Protein AF-X0V7N9-F1 (afdb_monomer_lite)

Organism: NCBI:txid412755

Structure (mmCIF, N/CA/C/O backbone):
data_AF-X0V7N9-F1
#
_entry.id   AF-X0V7N9-F1
#
loop_
_atom_site.group_PDB
_atom_site.id
_atom_site.type_symbol
_atom_site.label_atom_id
_atom_site.label_alt_id
_atom_site.label_comp_id
_atom_site.label_asym_id
_atom_site.label_entity_id
_atom_site.label_seq_id
_atom_site.pdbx_PDB_ins_code
_atom_site.Cartn_x
_atom_site.Cartn_y
_atom_site.Cartn_z
_atom_site.occupancy
_atom_site.B_iso_or_equiv
_atom_site.auth_seq_id
_atom_site.auth_comp_id
_atom_site.auth_asym_id
_atom_site.auth_atom_id
_atom_site.pdbx_PDB_model_num
ATOM 1 N N . LEU A 1 1 ? 6.507 5.086 6.462 1.00 57.06 1 LEU A N 1
ATOM 2 C CA . LEU A 1 1 ? 5.194 5.485 7.015 1.00 57.06 1 LEU A CA 1
ATOM 3 C C . LEU A 1 1 ? 5.375 6.836 7.683 1.00 57.06 1 LEU A C 1
ATOM 5 O O . LEU A 1 1 ? 6.137 6.917 8.638 1.00 57.06 1 LEU A O 1
ATOM 9 N N . SER A 1 2 ? 4.754 7.886 7.152 1.00 60.03 2 SER A N 1
ATOM 10 C CA . SER A 1 2 ? 4.785 9.216 7.770 1.00 60.03 2 SER A CA 1
ATOM 11 C C . SER A 1 2 ? 3.505 9.380 8.582 1.00 60.03 2 SER A C 1
ATOM 13 O O . SER A 1 2 ? 2.441 9.590 8.010 1.00 60.03 2 SER A O 1
ATOM 15 N N . PHE A 1 3 ? 3.582 9.215 9.902 1.00 59.53 3 PHE A N 1
ATOM 16 C CA . PHE A 1 3 ? 2.438 9.422 10.791 1.00 59.53 3 PHE A CA 1
ATOM 17 C C . PHE A 1 3 ? 2.421 10.886 11.236 1.00 59.53 3 PHE A C 1
ATOM 19 O O . PHE A 1 3 ? 3.225 11.302 12.067 1.00 59.53 3 PHE A O 1
ATOM 26 N N . SER A 1 4 ? 1.543 11.689 10.638 1.00 61.94 4 SER A N 1
ATOM 27 C CA . SER A 1 4 ? 1.270 13.047 11.105 1.00 61.94 4 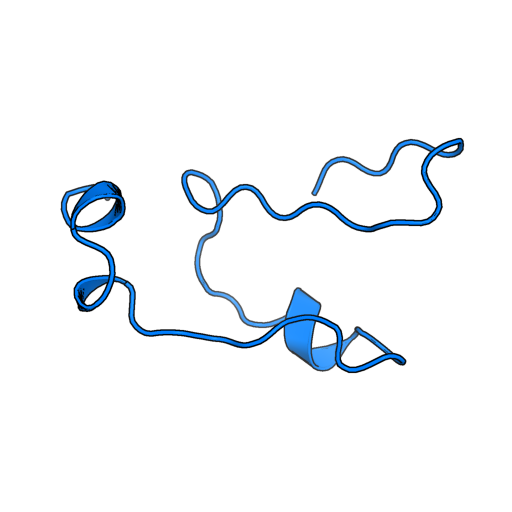SER A CA 1
ATOM 28 C C . SER A 1 4 ? 0.062 12.993 12.032 1.00 61.94 4 SER A C 1
ATOM 30 O O . SER A 1 4 ? -1.017 12.606 11.598 1.00 61.94 4 SER A O 1
ATOM 32 N N . ALA A 1 5 ? 0.229 13.394 13.294 1.00 62.50 5 ALA A N 1
ATOM 33 C CA . ALA A 1 5 ? -0.816 13.332 14.323 1.00 62.50 5 ALA A CA 1
ATOM 34 C C . ALA A 1 5 ? -2.088 14.155 14.003 1.00 62.50 5 ALA A C 1
ATOM 36 O O . ALA A 1 5 ? -3.079 14.050 14.718 1.00 62.50 5 ALA A O 1
ATOM 37 N N . THR A 1 6 ? -2.072 14.973 12.945 1.00 67.06 6 THR A N 1
ATOM 38 C CA . THR A 1 6 ? -3.218 15.760 12.461 1.00 67.06 6 THR A CA 1
ATOM 39 C C . THR A 1 6 ? -3.903 15.162 11.228 1.00 67.06 6 THR A C 1
ATOM 41 O O . THR A 1 6 ? -4.981 15.622 10.859 1.00 67.06 6 THR A O 1
ATOM 44 N N . GLN A 1 7 ? -3.318 14.144 10.586 1.00 68.44 7 GLN A N 1
ATOM 45 C CA . GLN A 1 7 ? -3.931 13.433 9.463 1.00 68.44 7 GLN A CA 1
ATOM 46 C C . GLN A 1 7 ? -4.517 12.111 9.952 1.00 68.44 7 GLN A C 1
ATOM 48 O O . GLN A 1 7 ? -3.793 11.188 10.313 1.00 68.44 7 GLN A O 1
ATOM 53 N N . ASN A 1 8 ? -5.845 11.999 9.910 1.00 76.31 8 ASN A N 1
ATOM 54 C CA . ASN A 1 8 ? -6.586 10.785 10.271 1.00 76.31 8 ASN A CA 1
ATOM 55 C C . ASN A 1 8 ? -6.502 9.691 9.179 1.00 76.31 8 ASN A C 1
ATOM 57 O O . ASN A 1 8 ? -7.403 8.865 9.043 1.00 76.31 8 ASN A O 1
ATOM 61 N N . THR A 1 9 ? -5.446 9.701 8.365 1.00 80.69 9 THR A N 1
ATOM 62 C CA . THR A 1 9 ? -5.294 8.804 7.219 1.00 80.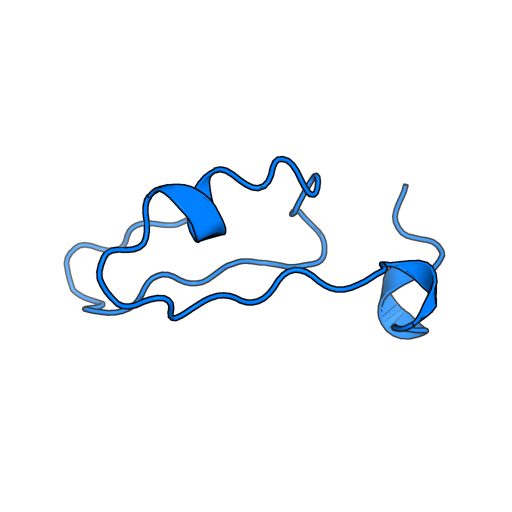69 9 THR A CA 1
ATOM 63 C C . THR A 1 9 ? -3.842 8.370 7.106 1.00 80.69 9 THR A C 1
ATOM 65 O O . THR A 1 9 ? -2.933 9.201 7.097 1.00 80.69 9 THR A O 1
ATOM 68 N N . ALA A 1 10 ? -3.614 7.062 7.001 1.00 84.56 10 ALA A N 1
ATOM 69 C CA . ALA A 1 10 ? -2.295 6.530 6.700 1.00 84.56 10 ALA A CA 1
ATOM 70 C C . ALA A 1 10 ? -1.994 6.716 5.206 1.00 84.56 10 ALA A C 1
ATOM 72 O O . ALA A 1 10 ? -2.797 6.341 4.354 1.00 84.56 10 ALA A O 1
ATOM 73 N N . TYR A 1 11 ? -0.824 7.270 4.893 1.00 87.69 11 TYR A N 1
ATOM 74 C CA . TYR A 1 11 ? -0.329 7.391 3.525 1.00 87.69 11 TYR A CA 1
ATOM 75 C C . TYR A 1 11 ? 0.853 6.444 3.299 1.00 87.69 11 TYR A C 1
ATOM 77 O O . TYR A 1 11 ? 1.814 6.421 4.078 1.00 87.69 11 TYR A O 1
ATOM 85 N N . ILE A 1 12 ? 0.778 5.668 2.219 1.00 89.56 12 ILE A N 1
ATOM 86 C CA . ILE A 1 12 ? 1.824 4.742 1.786 1.00 89.56 12 ILE A CA 1
ATOM 87 C C . ILE A 1 12 ? 2.444 5.314 0.518 1.00 89.56 12 ILE A C 1
ATOM 89 O O . ILE A 1 12 ? 1.766 5.443 -0.495 1.00 89.56 12 ILE A O 1
ATOM 93 N N . ASP A 1 13 ? 3.737 5.629 0.573 1.00 90.44 13 ASP A N 1
ATOM 94 C CA . ASP A 1 13 ? 4.494 6.006 -0.617 1.00 90.44 13 ASP A CA 1
ATOM 95 C C . ASP A 1 13 ? 4.919 4.739 -1.385 1.00 90.44 13 ASP A C 1
ATOM 97 O O . ASP A 1 13 ? 5.751 3.974 -0.883 1.00 90.44 13 ASP A O 1
ATOM 101 N N . PRO A 1 14 ? 4.385 4.494 -2.595 1.00 89.56 14 PRO A N 1
ATOM 102 C CA . PRO A 1 14 ? 4.688 3.295 -3.371 1.00 89.56 14 PRO A CA 1
ATOM 103 C C . PRO A 1 14 ? 6.157 3.228 -3.838 1.00 89.56 14 PRO A C 1
ATOM 105 O O . PRO A 1 14 ? 6.684 2.129 -4.042 1.00 89.56 14 PRO A O 1
ATOM 108 N N . PHE A 1 15 ? 6.864 4.360 -3.942 1.00 89.62 15 PHE A N 1
ATOM 109 C CA . PHE A 1 15 ? 8.286 4.385 -4.314 1.00 89.62 15 PHE A CA 1
ATOM 110 C C . PHE A 1 15 ? 9.203 3.913 -3.181 1.00 89.62 15 PHE A C 1
ATOM 112 O O . PHE A 1 15 ? 10.278 3.378 -3.444 1.00 89.62 15 PHE A O 1
ATOM 119 N N . GLN A 1 16 ? 8.759 4.065 -1.932 1.00 89.19 16 GLN A N 1
ATOM 120 C CA . GLN A 1 16 ? 9.464 3.625 -0.722 1.00 89.19 16 GLN A CA 1
ATOM 121 C C . GLN A 1 16 ? 8.868 2.336 -0.120 1.00 89.19 16 GLN A C 1
ATOM 123 O O . GLN A 1 16 ? 9.334 1.844 0.907 1.00 89.19 16 GLN A O 1
ATOM 128 N N . CYS A 1 17 ? 7.804 1.791 -0.717 1.00 91.12 17 CYS A N 1
ATOM 129 C CA . CYS A 1 17 ? 7.087 0.632 -0.193 1.00 91.12 17 CYS A CA 1
ATOM 130 C C . CYS A 1 17 ? 7.758 -0.689 -0.587 1.00 91.12 17 CYS A C 1
ATOM 132 O O . CYS A 1 17 ? 7.565 -1.161 -1.706 1.00 91.12 17 CYS A O 1
ATOM 134 N N . PHE A 1 18 ? 8.435 -1.339 0.364 1.00 90.38 18 PHE A N 1
ATOM 135 C CA . PHE A 1 18 ? 9.091 -2.644 0.180 1.00 90.38 18 PHE A CA 1
ATOM 136 C C . PHE A 1 18 ? 8.147 -3.829 -0.092 1.00 90.38 18 PHE A C 1
ATOM 138 O O . PHE A 1 18 ? 8.609 -4.927 -0.379 1.00 90.38 18 PHE A O 1
ATOM 145 N N . GLY A 1 19 ? 6.829 -3.636 0.019 1.00 91.62 19 GLY A N 1
ATOM 146 C CA . GLY A 1 19 ? 5.853 -4.708 -0.190 1.00 91.62 19 GLY A CA 1
ATOM 147 C C . GLY A 1 19 ? 5.770 -5.726 0.955 1.00 91.62 19 GLY A C 1
ATOM 148 O O . GLY A 1 19 ? 5.319 -6.842 0.737 1.00 91.62 19 GLY A O 1
ATOM 149 N N . CYS A 1 20 ? 6.167 -5.362 2.181 1.00 93.94 20 CYS A N 1
ATOM 150 C CA . CYS A 1 20 ? 6.174 -6.279 3.331 1.00 93.94 20 CYS A CA 1
ATOM 151 C C . CYS A 1 20 ? 4.783 -6.705 3.842 1.00 93.94 20 CYS A C 1
ATOM 153 O O . CYS A 1 20 ? 4.694 -7.625 4.646 1.00 93.94 20 CYS A O 1
ATOM 155 N N . GLY A 1 21 ? 3.704 -6.027 3.435 1.00 92.62 21 GLY A N 1
ATOM 156 C CA . GLY A 1 21 ? 2.324 -6.408 3.773 1.00 92.62 21 GLY A CA 1
ATOM 157 C C . GLY A 1 21 ? 1.844 -6.056 5.190 1.00 92.62 21 GLY A C 1
ATOM 158 O O . GLY A 1 21 ? 0.659 -6.217 5.482 1.00 92.62 21 GLY A O 1
ATOM 159 N N . LEU A 1 22 ? 2.707 -5.516 6.058 1.00 92.81 22 LEU A N 1
ATOM 160 C CA . LEU A 1 22 ? 2.332 -5.144 7.433 1.00 92.81 22 LEU A CA 1
ATOM 161 C C . LEU A 1 22 ? 1.188 -4.125 7.475 1.00 92.81 22 LEU A C 1
ATOM 163 O O . LEU A 1 22 ? 0.271 -4.254 8.274 1.00 92.81 22 LEU A O 1
ATOM 167 N N . CYS A 1 23 ? 1.206 -3.134 6.582 1.00 92.44 23 CYS A N 1
ATOM 168 C CA . CYS A 1 23 ? 0.156 -2.119 6.519 1.00 9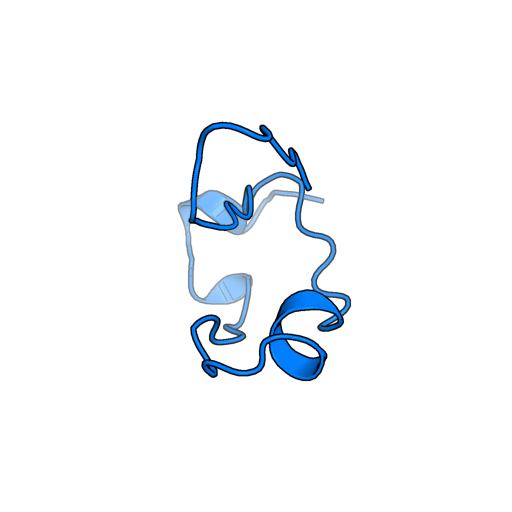2.44 23 CYS A CA 1
ATOM 169 C C . CYS A 1 23 ? -1.214 -2.683 6.123 1.00 92.44 23 CYS A C 1
ATOM 171 O O . CYS A 1 23 ? -2.215 -2.173 6.605 1.00 92.44 23 CYS A O 1
ATOM 173 N N . ALA A 1 24 ? -1.266 -3.714 5.276 1.00 93.06 24 ALA A N 1
ATOM 174 C CA . ALA A 1 24 ? -2.517 -4.373 4.910 1.00 93.06 24 ALA A CA 1
ATOM 175 C C . ALA A 1 24 ? -3.031 -5.265 6.051 1.00 93.06 24 ALA A C 1
ATOM 177 O O . ALA A 1 24 ? -4.221 -5.277 6.327 1.00 93.06 24 ALA A O 1
ATOM 178 N N . THR A 1 25 ? -2.123 -5.951 6.755 1.00 94.19 25 THR A N 1
ATOM 179 C CA . THR A 1 25 ? -2.471 -6.868 7.856 1.00 94.19 25 THR A CA 1
ATOM 180 C C . THR A 1 25 ? -2.976 -6.128 9.095 1.00 94.19 25 THR A C 1
ATOM 182 O O . THR A 1 25 ? -3.950 -6.539 9.714 1.00 94.19 25 THR A O 1
ATOM 185 N N . GLU A 1 26 ? -2.325 -5.023 9.454 1.00 92.50 26 GLU A N 1
ATOM 186 C CA . GLU A 1 26 ? -2.641 -4.267 10.670 1.00 92.50 26 GLU A CA 1
ATOM 187 C C . GLU A 1 26 ? -3.781 -3.259 10.474 1.00 92.50 26 GLU A C 1
ATOM 189 O O . GLU A 1 26 ? -4.217 -2.637 11.441 1.00 92.50 26 GLU A O 1
ATOM 194 N N . CYS A 1 27 ? -4.252 -3.031 9.240 1.00 91.12 27 CYS A N 1
ATOM 195 C CA . CYS A 1 27 ? -5.286 -2.032 8.994 1.00 91.12 27 CYS A CA 1
ATOM 196 C C . CYS A 1 27 ? -6.664 -2.569 9.412 1.00 91.12 27 CYS A C 1
ATOM 198 O O . CYS A 1 27 ? -7.232 -3.399 8.705 1.00 91.12 27 CYS A O 1
ATOM 200 N N . PRO A 1 28 ? -7.286 -2.041 10.483 1.00 90.75 28 PRO A N 1
ATOM 201 C CA . PRO A 1 28 ? -8.592 -2.525 10.937 1.00 90.75 28 PRO A CA 1
ATOM 202 C C . PRO A 1 28 ? -9.726 -2.182 9.964 1.00 90.75 28 PRO A C 1
ATOM 204 O O . PRO A 1 28 ? -10.828 -2.709 10.084 1.00 90.75 28 PRO A O 1
ATOM 207 N N . GLN A 1 29 ? -9.479 -1.255 9.036 1.00 93.25 29 GLN A N 1
ATOM 208 C CA . GLN A 1 29 ? -10.452 -0.807 8.046 1.00 93.25 29 GLN A CA 1
ATOM 209 C C . GLN A 1 29 ? -10.259 -1.465 6.678 1.00 93.25 29 GLN A C 1
ATOM 211 O O . GLN A 1 29 ? -10.984 -1.103 5.757 1.00 93.25 29 GLN A O 1
ATOM 216 N N . ASP A 1 30 ? -9.276 -2.362 6.533 1.00 91.38 30 ASP A N 1
ATOM 217 C CA . ASP A 1 30 ? -8.945 -3.003 5.252 1.00 91.38 30 ASP A CA 1
ATOM 218 C C . ASP A 1 30 ? -8.728 -1.973 4.117 1.00 91.38 30 ASP A C 1
ATOM 220 O O . ASP A 1 30 ? -9.091 -2.159 2.961 1.00 91.38 30 ASP A O 1
ATOM 224 N N . ALA A 1 31 ? -8.159 -0.810 4.455 1.00 91.81 31 ALA A N 1
ATOM 225 C CA . ALA A 1 31 ? -8.081 0.338 3.547 1.00 91.81 31 ALA A CA 1
ATOM 226 C C . ALA A 1 31 ? -6.965 0.223 2.489 1.00 91.81 31 ALA A C 1
ATOM 228 O O . ALA A 1 31 ? -6.768 1.140 1.691 1.00 91.81 31 ALA A O 1
ATOM 229 N N . VAL A 1 32 ? -6.186 -0.861 2.509 1.00 91.56 32 VAL A N 1
ATOM 230 C CA . VAL A 1 32 ? -4.983 -1.040 1.692 1.00 91.56 32 VAL A CA 1
ATOM 231 C C . VAL A 1 32 ? -5.059 -2.378 0.975 1.00 91.56 32 VAL A C 1
ATOM 233 O O . VAL A 1 32 ? -5.203 -3.417 1.608 1.00 91.56 32 VAL A O 1
ATOM 236 N N . THR A 1 33 ? -4.869 -2.360 -0.342 1.00 91.00 33 THR A N 1
ATOM 237 C CA . THR A 1 33 ? -4.813 -3.570 -1.168 1.00 91.00 33 THR A CA 1
ATOM 238 C C . THR A 1 33 ? -3.410 -3.760 -1.731 1.00 91.00 33 THR A C 1
ATOM 240 O O . THR A 1 33 ? -2.811 -2.830 -2.273 1.00 91.00 33 THR A O 1
ATOM 243 N N . MET A 1 34 ? -2.886 -4.979 -1.616 1.00 92.06 34 MET A N 1
ATOM 244 C CA . MET A 1 34 ? -1.606 -5.358 -2.209 1.00 92.06 34 MET A CA 1
ATOM 245 C C . MET A 1 34 ? -1.788 -5.637 -3.703 1.00 92.06 34 MET A C 1
ATOM 247 O O . MET A 1 34 ? -2.698 -6.363 -4.098 1.00 92.06 34 MET A O 1
ATOM 251 N N . VAL A 1 35 ? -0.908 -5.071 -4.526 1.00 91.44 35 VAL A N 1
ATOM 252 C CA . VAL A 1 35 ? -0.889 -5.270 -5.980 1.00 91.44 35 VAL A CA 1
ATOM 253 C C . VAL A 1 35 ? 0.518 -5.619 -6.440 1.00 91.44 35 VAL A C 1
ATOM 255 O O . VAL A 1 35 ? 1.505 -5.293 -5.775 1.00 91.44 35 VAL A O 1
ATOM 258 N N . GLU A 1 36 ? 0.616 -6.272 -7.593 1.00 89.44 36 GLU A N 1
ATOM 259 C CA . GLU A 1 36 ? 1.903 -6.638 -8.166 1.00 89.44 36 GLU A CA 1
ATOM 260 C C . GLU A 1 36 ? 2.634 -5.400 -8.694 1.00 89.44 36 GLU A C 1
ATOM 262 O O . GLU A 1 36 ? 2.078 -4.598 -9.442 1.00 89.44 36 GLU A O 1
ATOM 267 N N . ARG A 1 37 ? 3.914 -5.236 -8.351 1.00 86.62 37 ARG A N 1
ATOM 268 C CA . ARG A 1 37 ? 4.692 -4.066 -8.797 1.00 86.62 37 ARG A CA 1
ATOM 269 C C . ARG A 1 37 ? 4.764 -3.980 -10.328 1.00 86.62 37 ARG A C 1
ATOM 271 O O . ARG A 1 37 ? 4.698 -2.888 -10.885 1.00 86.62 37 ARG A O 1
ATOM 278 N N . ALA A 1 38 ? 4.816 -5.131 -10.999 1.00 87.50 38 ALA A N 1
ATOM 279 C CA . ALA A 1 38 ? 4.845 -5.233 -12.456 1.00 87.50 38 ALA A CA 1
ATOM 280 C C . ALA A 1 38 ? 3.572 -4.700 -13.141 1.00 87.50 38 ALA A C 1
ATOM 282 O O . ALA A 1 38 ? 3.637 -4.307 -14.304 1.00 87.50 38 ALA A O 1
ATOM 283 N N . SER A 1 39 ? 2.427 -4.634 -12.447 1.00 89.81 39 SER A N 1
ATOM 284 C CA . SER A 1 39 ? 1.200 -4.076 -13.029 1.00 89.81 39 SER A CA 1
ATOM 285 C C . SER A 1 39 ? 1.184 -2.543 -13.053 1.00 89.81 39 SER A C 1
ATOM 287 O O . SER A 1 39 ? 0.270 -1.952 -13.624 1.00 89.81 39 SER A O 1
ATOM 289 N N . LEU A 1 40 ? 2.174 -1.884 -12.438 1.00 88.00 40 LEU A N 1
ATOM 290 C CA . LEU A 1 40 ? 2.298 -0.430 -12.373 1.00 88.00 40 LEU A CA 1
ATOM 291 C C . LEU A 1 40 ? 3.549 0.026 -13.149 1.00 88.00 40 LEU A C 1
ATOM 293 O O . LEU A 1 40 ? 4.653 -0.016 -12.604 1.00 88.00 40 LEU A O 1
ATOM 297 N N . PRO A 1 41 ? 3.411 0.537 -14.392 1.00 88.75 41 PRO A N 1
ATOM 298 C CA . PRO A 1 41 ? 4.554 0.924 -15.230 1.00 88.75 41 PRO A CA 1
ATOM 299 C C . PRO A 1 41 ? 5.469 1.962 -14.571 1.00 88.75 41 PRO A C 1
ATOM 301 O O . PRO A 1 41 ? 6.686 1.909 -14.719 1.00 88.75 41 PRO A O 1
ATOM 304 N N . ALA A 1 42 ? 4.886 2.881 -13.794 1.00 88.88 42 ALA A N 1
ATOM 305 C CA . ALA A 1 42 ? 5.621 3.914 -13.065 1.00 88.88 42 ALA A CA 1
ATOM 306 C C . ALA A 1 42 ? 6.525 3.356 -1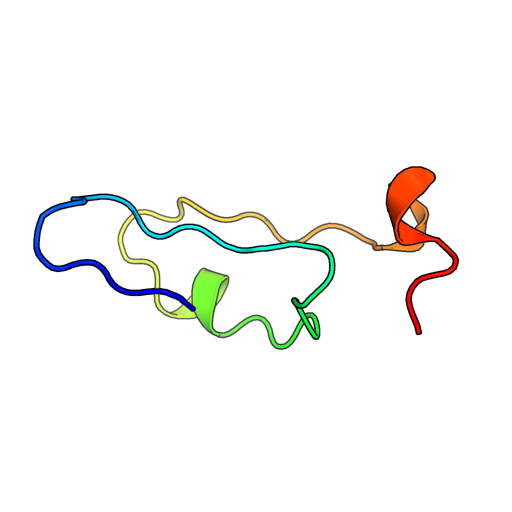1.948 1.00 88.88 42 ALA A C 1
ATOM 308 O O . ALA A 1 42 ? 7.444 4.040 -11.507 1.00 88.88 42 ALA A O 1
ATOM 309 N N . LEU A 1 43 ? 6.270 2.128 -11.490 1.00 87.75 43 LEU A N 1
ATOM 310 C CA . LEU A 1 43 ? 7.006 1.464 -10.416 1.00 87.75 43 LEU A CA 1
ATOM 311 C C . LEU A 1 43 ? 7.911 0.320 -10.903 1.00 87.75 43 LEU A C 1
ATOM 313 O O . LEU A 1 43 ? 8.655 -0.235 -10.094 1.00 87.75 43 LEU A O 1
ATOM 317 N N . ALA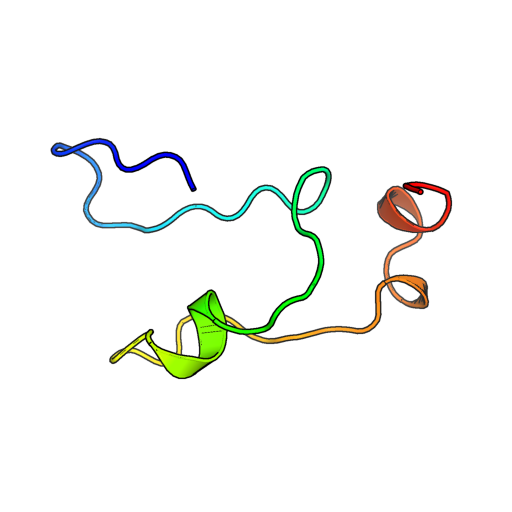 A 1 44 ? 7.856 -0.030 -12.191 1.00 83.38 44 ALA A N 1
ATOM 318 C CA . ALA A 1 44 ? 8.478 -1.235 -12.746 1.00 83.38 44 ALA A CA 1
ATOM 319 C C . ALA A 1 44 ? 10.014 -1.276 -12.629 1.00 83.38 44 ALA A C 1
ATOM 321 O O . ALA A 1 44 ? 10.585 -2.357 -12.584 1.00 83.38 44 ALA A O 1
ATOM 322 N N . ASN A 1 45 ? 10.673 -0.113 -12.557 1.00 81.44 45 ASN A N 1
ATOM 323 C CA . ASN A 1 45 ? 12.138 0.011 -12.467 1.00 81.44 45 ASN A CA 1
ATOM 324 C C . ASN A 1 45 ? 12.610 0.534 -11.104 1.00 81.44 45 ASN A C 1
ATOM 326 O O . ASN A 1 45 ? 13.693 1.105 -10.979 1.00 81.44 45 ASN A O 1
ATOM 330 N N . VAL A 1 46 ? 11.751 0.447 -10.097 1.00 78.00 46 VAL A N 1
ATOM 331 C CA . VAL A 1 46 ? 12.047 0.933 -8.757 1.00 78.00 46 VAL A CA 1
ATOM 332 C C . VAL A 1 46 ? 12.497 -0.302 -7.967 1.00 78.00 46 VAL A C 1
ATOM 334 O O . VAL A 1 46 ? 11.633 -1.086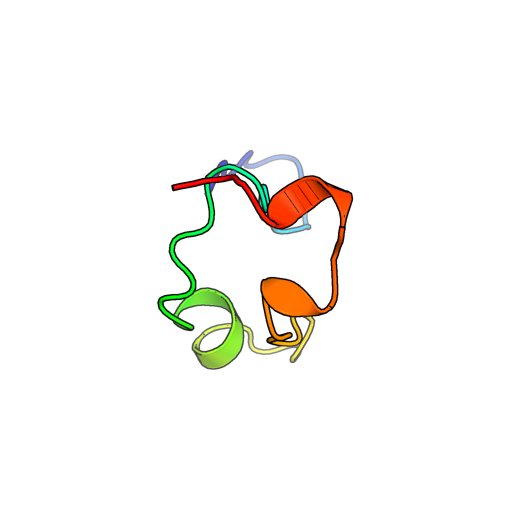 -7.577 1.00 78.00 46 VAL A O 1
ATOM 337 N N . TRP A 1 47 ? 13.830 -0.394 -7.790 1.00 71.38 47 TRP A N 1
ATOM 338 C CA . TRP A 1 47 ? 14.668 -1.448 -7.162 1.00 71.38 47 TRP A CA 1
ATOM 339 C C . TRP A 1 47 ? 14.680 -2.828 -7.826 1.00 71.38 47 TRP A C 1
ATOM 341 O O . TRP A 1 47 ? 13.606 -3.419 -8.054 1.00 71.38 47 TRP A O 1
#

pLDDT: mean 84.77, std 10.53, range [57.06, 94.19]

InterPro domains:
  IPR017896 4Fe-4S ferredoxin-type, iron-sulphur binding domain [PF00037] (11-33)
  IPR017896 4Fe-4S ferredoxin-type, iron-sulphur binding domain [PS51379] (8-37)
  IPR017900 4Fe-4S ferredoxin, iron-sulphur binding, conserved site [PS00198] (17-28)

Secondary structure (DSSP, 8-state):
----TT-SS----TTT-----HHHHS-TT-------GGG-GGGTT--

Sequence (47 aa):
LSFSATQNTAYIDPFQCFGCGLCATECPQDAVTMVERASLPALANVW

Radius of gyration: 11.91 Å; chains: 1; bounding box: 25×23×30 Å

Foldseek 3Di:
DDDDVPDPDDDDDLLPDPQPCPCCVPDPVSPDDDDDLCVPPVRNPRD